Protein AF-A0A0Q5CDQ7-F1 (afdb_monomer_lite)

Secondary structure (DSSP, 8-state):
-HHHHTSHHHHHTT--S----HHHHHHHHHHHHHHHHHHHHHHHTTSS-HHHHHHHHHHHHHHHHHHHHHHHHHHHHHHHHHHHS-S-HHHHHHHS-HHHHHHHHHHHEEEEE----TT--S--GGGEEEEE--

pLDDT: mean 80.39, std 11.72, range [48.38, 96.38]

Sequence (134 aa):
MVARLSQPDARELTQTTNQPDTERLKLEAVGLRERLDILALDFADGTLTSGQLRTATERLRSRLSAIEAELADAGRVDLLGPLVGADDVAASWAALTVPRKRAVIDALAIITLRPVGRGVRNFDPDTVGIDWRS

Structure (mmCIF, N/CA/C/O backbone):
data_AF-A0A0Q5CDQ7-F1
#
_entry.id   AF-A0A0Q5CDQ7-F1
#
loop_
_atom_site.group_PDB
_atom_site.id
_atom_site.type_symbol
_atom_site.label_atom_id
_atom_site.label_alt_id
_atom_site.label_comp_id
_atom_site.label_asym_id
_atom_site.label_entity_id
_atom_site.label_seq_id
_atom_site.pdbx_PDB_ins_code
_atom_site.Cartn_x
_atom_site.Cartn_y
_atom_site.Cartn_z
_atom_site.occupancy
_atom_site.B_iso_or_equiv
_atom_site.auth_seq_id
_atom_site.auth_comp_id
_atom_site.auth_asym_id
_atom_site.auth_atom_id
_atom_site.pdbx_PDB_model_num
ATOM 1 N N . MET A 1 1 ? 15.074 0.740 -20.043 1.00 65.88 1 MET A N 1
ATOM 2 C CA . MET A 1 1 ? 14.173 -0.232 -19.386 1.00 65.88 1 MET A CA 1
ATOM 3 C C . MET A 1 1 ? 14.526 -1.674 -19.726 1.00 65.88 1 MET A C 1
ATOM 5 O O . MET A 1 1 ? 14.847 -2.400 -18.805 1.00 65.88 1 MET A O 1
ATOM 9 N N . VAL A 1 2 ? 14.580 -2.081 -21.004 1.00 71.06 2 VAL A N 1
ATOM 10 C CA . VAL A 1 2 ? 15.014 -3.446 -21.395 1.00 71.06 2 VAL A CA 1
ATOM 11 C C . VAL A 1 2 ? 16.375 -3.814 -20.790 1.00 71.06 2 VAL A C 1
ATOM 13 O O . VAL A 1 2 ? 16.471 -4.803 -20.083 1.00 71.06 2 VAL A O 1
ATOM 16 N N . ALA A 1 3 ? 17.386 -2.948 -20.930 1.00 71.50 3 ALA A N 1
ATOM 17 C CA . ALA A 1 3 ? 18.699 -3.166 -20.313 1.00 71.50 3 ALA A CA 1
ATOM 18 C C . ALA A 1 3 ? 18.667 -3.284 -18.773 1.00 71.50 3 ALA A C 1
ATOM 20 O O . ALA A 1 3 ? 19.546 -3.917 -18.210 1.00 71.50 3 ALA A O 1
ATOM 21 N N . ARG A 1 4 ? 17.667 -2.693 -18.097 1.00 72.00 4 ARG A N 1
ATOM 22 C CA . ARG A 1 4 ? 17.476 -2.780 -16.637 1.00 72.00 4 ARG A CA 1
ATOM 23 C C . ARG A 1 4 ? 16.801 -4.096 -16.245 1.00 72.00 4 ARG A C 1
ATOM 25 O O . ARG A 1 4 ? 17.238 -4.737 -15.308 1.00 72.00 4 ARG A O 1
ATOM 32 N N . LEU A 1 5 ? 15.790 -4.527 -17.001 1.00 66.19 5 LEU A N 1
ATOM 33 C CA . LEU A 1 5 ? 15.138 -5.833 -16.833 1.00 66.19 5 LEU A CA 1
ATOM 34 C C . LEU A 1 5 ? 16.085 -7.016 -17.112 1.00 66.19 5 LEU A C 1
ATOM 36 O O . LEU A 1 5 ? 15.843 -8.116 -16.632 1.00 66.19 5 LEU A O 1
ATOM 40 N N . SER A 1 6 ? 17.159 -6.796 -17.876 1.00 68.50 6 SER A N 1
ATOM 41 C CA . SER A 1 6 ? 18.201 -7.794 -18.148 1.00 68.50 6 SER A CA 1
ATOM 42 C C . SER A 1 6 ? 19.304 -7.865 -17.080 1.00 68.50 6 SER A C 1
ATOM 44 O O . SER A 1 6 ? 20.202 -8.698 -17.210 1.00 68.50 6 SER A O 1
ATOM 46 N N . GLN A 1 7 ? 19.290 -6.998 -16.060 1.00 71.12 7 GLN A N 1
ATOM 47 C CA . GLN A 1 7 ? 20.301 -7.012 -14.999 1.00 71.12 7 GLN A CA 1
ATOM 48 C C . GLN A 1 7 ? 20.004 -8.089 -13.933 1.00 71.12 7 GLN A C 1
ATOM 50 O O . GLN A 1 7 ? 18.855 -8.507 -13.777 1.00 71.12 7 GLN A O 1
ATOM 55 N N . PRO A 1 8 ? 21.030 -8.581 -13.208 1.00 61.03 8 PRO A N 1
ATOM 56 C CA . PRO A 1 8 ? 20.860 -9.633 -12.201 1.00 61.03 8 PRO A CA 1
ATOM 57 C C . PRO A 1 8 ? 19.951 -9.226 -11.034 1.00 61.03 8 PRO A C 1
ATOM 59 O O . PRO A 1 8 ? 19.227 -10.064 -10.511 1.00 61.03 8 PRO A O 1
ATOM 62 N N . ASP A 1 9 ? 19.938 -7.944 -10.672 1.00 62.97 9 ASP A N 1
ATOM 63 C CA . ASP A 1 9 ? 19.085 -7.385 -9.616 1.00 62.97 9 ASP A CA 1
ATOM 64 C C . ASP A 1 9 ? 17.588 -7.485 -9.958 1.00 62.97 9 ASP A C 1
ATOM 66 O O . ASP A 1 9 ? 16.766 -7.797 -9.100 1.00 62.97 9 ASP A O 1
ATOM 70 N N . ALA A 1 10 ? 17.218 -7.357 -11.236 1.00 61.03 10 ALA A N 1
ATOM 71 C CA . ALA A 1 10 ? 15.852 -7.616 -11.691 1.00 61.03 10 ALA A CA 1
ATOM 72 C C . ALA A 1 10 ? 15.426 -9.078 -11.464 1.00 61.03 10 ALA A C 1
ATOM 74 O O . ALA A 1 10 ? 14.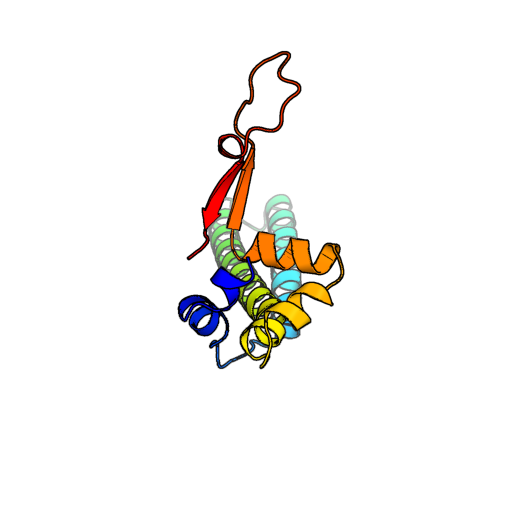244 -9.342 -11.246 1.00 61.03 10 ALA A O 1
ATOM 75 N N . ARG A 1 11 ? 16.376 -10.028 -11.471 1.00 60.75 11 ARG A N 1
ATOM 76 C CA . ARG A 1 11 ? 16.122 -11.436 -11.120 1.00 60.75 11 ARG A CA 1
ATOM 77 C C . ARG A 1 11 ? 15.928 -11.617 -9.624 1.00 60.75 11 ARG A C 1
ATOM 79 O O . ARG A 1 11 ? 15.029 -12.363 -9.247 1.00 60.75 11 ARG A O 1
ATOM 86 N N . GLU A 1 12 ? 16.695 -10.921 -8.792 1.00 62.56 12 GLU A N 1
ATOM 87 C CA . GLU A 1 12 ? 16.529 -10.948 -7.331 1.00 62.56 12 GLU A CA 1
ATOM 88 C C . GLU A 1 12 ? 15.124 -10.482 -6.917 1.00 62.56 12 GLU A C 1
ATOM 90 O O . GLU A 1 12 ? 14.473 -11.147 -6.114 1.00 62.56 12 GLU A O 1
ATOM 95 N N . LEU A 1 13 ? 14.586 -9.448 -7.575 1.00 60.75 13 LEU A N 1
ATOM 96 C CA . LEU A 1 13 ? 13.215 -8.954 -7.364 1.00 60.75 13 LEU A CA 1
ATOM 97 C C . LEU A 1 13 ? 12.104 -9.956 -7.742 1.00 60.75 13 LEU A C 1
ATOM 99 O O . LEU A 1 13 ? 10.949 -9.756 -7.376 1.00 60.75 13 LEU A O 1
ATOM 103 N N . THR A 1 14 ? 12.425 -11.018 -8.488 1.00 56.53 14 THR A N 1
ATOM 104 C CA . THR A 1 14 ? 11.469 -12.069 -8.896 1.00 56.53 14 THR A CA 1
ATOM 105 C C . THR A 1 14 ? 11.638 -13.383 -8.135 1.00 56.53 14 THR A C 1
ATOM 107 O O . THR A 1 14 ? 10.829 -14.292 -8.303 1.00 56.53 14 THR A O 1
ATOM 110 N N . GLN A 1 15 ? 12.666 -13.502 -7.287 1.00 55.34 15 GLN A N 1
ATOM 111 C CA . GLN A 1 15 ? 13.031 -14.750 -6.606 1.00 55.34 15 GLN A CA 1
ATOM 112 C C . GLN A 1 15 ? 12.266 -15.023 -5.301 1.00 55.34 15 GLN A C 1
ATOM 114 O O . GLN A 1 15 ? 12.616 -15.955 -4.568 1.00 55.34 15 GLN A O 1
ATOM 119 N N . THR A 1 16 ? 11.187 -14.292 -5.008 1.00 51.91 16 THR A N 1
ATOM 120 C CA . THR A 1 16 ? 10.320 -14.613 -3.866 1.00 51.91 16 THR A CA 1
ATOM 121 C C . THR A 1 16 ? 9.609 -15.949 -4.124 1.00 51.91 16 THR A C 1
ATOM 123 O O . THR A 1 16 ? 8.564 -16.031 -4.761 1.00 51.91 16 THR A O 1
ATOM 126 N N . THR A 1 17 ? 10.219 -17.024 -3.615 1.00 48.38 17 THR A N 1
ATOM 127 C CA . THR A 1 17 ? 9.845 -18.444 -3.782 1.00 48.38 17 THR A CA 1
ATOM 128 C C . THR A 1 17 ? 8.496 -18.805 -3.136 1.00 48.38 17 THR A C 1
ATOM 130 O O . THR A 1 17 ? 7.961 -19.885 -3.363 1.00 48.38 17 THR A O 1
ATOM 133 N N . ASN A 1 18 ? 7.902 -17.892 -2.370 1.00 51.16 18 ASN A N 1
ATOM 134 C CA . ASN A 1 18 ? 6.567 -18.033 -1.804 1.00 51.16 18 ASN A CA 1
ATOM 135 C C . ASN A 1 18 ? 5.696 -16.913 -2.364 1.00 51.16 18 ASN A C 1
ATOM 137 O O . ASN A 1 18 ? 5.782 -15.793 -1.874 1.00 51.16 18 ASN A O 1
ATOM 141 N N . GLN A 1 19 ? 4.848 -17.193 -3.358 1.00 56.59 19 GLN A N 1
ATOM 142 C CA . GLN A 1 19 ? 3.719 -16.300 -3.615 1.00 56.59 19 GLN A CA 1
ATOM 143 C C . GLN A 1 19 ? 2.815 -16.375 -2.380 1.00 56.59 19 GLN A C 1
ATOM 145 O O . GLN A 1 19 ? 2.235 -17.436 -2.128 1.00 56.59 19 GLN A O 1
ATOM 150 N N . PRO A 1 20 ? 2.721 -15.312 -1.561 1.00 61.31 20 PRO A N 1
ATOM 151 C CA . PRO A 1 20 ? 1.767 -15.318 -0.472 1.00 61.31 20 PRO A CA 1
ATOM 152 C C . PRO A 1 20 ? 0.365 -15.466 -1.067 1.00 61.31 20 PRO A C 1
ATOM 154 O O . PRO A 1 20 ? 0.095 -14.988 -2.169 1.00 61.31 20 PRO A O 1
ATOM 157 N N . ASP A 1 21 ? -0.531 -16.130 -0.339 1.00 77.12 21 ASP A N 1
ATOM 158 C CA . ASP A 1 21 ? -1.943 -16.209 -0.709 1.00 77.12 21 ASP A CA 1
ATOM 159 C C . ASP A 1 21 ? -2.540 -14.790 -0.711 1.00 77.12 21 ASP A C 1
ATOM 161 O O . ASP A 1 21 ? -2.958 -14.257 0.322 1.00 77.12 21 ASP A O 1
ATOM 165 N N . THR A 1 22 ? -2.485 -14.141 -1.877 1.00 80.06 22 THR A N 1
ATOM 166 C CA . THR A 1 22 ? -2.873 -12.737 -2.045 1.00 80.06 22 THR A CA 1
ATOM 167 C C . THR A 1 22 ? -4.359 -12.533 -1.788 1.00 80.06 22 THR A C 1
ATOM 169 O O . THR A 1 22 ? -4.747 -11.475 -1.299 1.00 80.06 22 THR A O 1
ATOM 172 N N . GLU A 1 23 ? -5.192 -13.543 -2.040 1.00 77.44 23 GLU A N 1
ATOM 173 C CA . GLU A 1 23 ? -6.622 -13.493 -1.740 1.00 77.44 23 GLU A CA 1
ATOM 174 C C . GLU A 1 23 ? -6.859 -13.522 -0.231 1.00 77.44 23 GLU A C 1
ATOM 176 O O . GLU A 1 23 ? -7.577 -12.668 0.296 1.00 77.44 23 GLU A O 1
ATOM 181 N N . ARG A 1 24 ? -6.166 -14.405 0.500 1.00 86.75 24 ARG A N 1
ATOM 182 C CA . ARG A 1 24 ? -6.196 -14.401 1.970 1.00 86.75 24 ARG A CA 1
ATOM 183 C C . ARG A 1 24 ? -5.727 -13.063 2.547 1.00 86.75 24 ARG A C 1
ATOM 185 O O . ARG A 1 24 ? -6.355 -12.553 3.473 1.00 86.75 24 ARG A O 1
ATOM 192 N N . LEU A 1 25 ? -4.658 -12.477 2.005 1.00 88.31 25 LEU A N 1
ATOM 193 C CA . LEU A 1 25 ? -4.144 -11.174 2.446 1.00 88.31 25 LEU A CA 1
ATOM 194 C C . LEU A 1 25 ? -5.128 -10.026 2.170 1.00 88.31 25 LEU A C 1
ATOM 196 O O . LEU A 1 25 ? -5.334 -9.176 3.035 1.00 88.31 25 LEU A O 1
ATOM 200 N N . LYS A 1 26 ? -5.784 -10.007 1.002 1.00 86.06 26 LYS A N 1
ATOM 201 C CA . LYS A 1 26 ? -6.833 -9.019 0.691 1.00 86.06 26 LYS A CA 1
ATOM 202 C C . LYS A 1 26 ? -8.014 -9.136 1.652 1.00 86.06 26 LYS A C 1
ATOM 204 O O . LYS A 1 26 ? -8.471 -8.115 2.164 1.00 86.06 26 LYS A O 1
ATOM 209 N N . LEU A 1 27 ? -8.477 -10.358 1.924 1.00 91.75 27 LEU A N 1
ATOM 210 C CA . LEU A 1 27 ? -9.552 -10.615 2.886 1.00 91.75 27 LEU A CA 1
ATOM 211 C C . LEU A 1 27 ? -9.166 -10.157 4.298 1.00 91.75 27 LEU A C 1
ATOM 213 O O . LEU A 1 27 ? -9.957 -9.499 4.972 1.00 91.75 27 LEU A O 1
ATOM 217 N N . GLU A 1 28 ? -7.934 -10.438 4.728 1.00 92.62 28 GLU A N 1
ATOM 218 C CA . GLU A 1 28 ? -7.416 -9.968 6.016 1.00 92.62 28 GLU A CA 1
ATOM 219 C C . GLU A 1 28 ? -7.386 -8.430 6.079 1.00 92.62 28 GLU A C 1
ATOM 221 O O . GLU A 1 28 ? -7.842 -7.848 7.063 1.00 92.62 28 GLU A O 1
ATOM 226 N N . ALA A 1 29 ? -6.935 -7.754 5.016 1.00 91.94 29 ALA A N 1
ATOM 227 C CA . ALA A 1 29 ? -6.919 -6.293 4.943 1.00 91.94 29 ALA A CA 1
ATOM 228 C C . ALA A 1 29 ? -8.325 -5.672 5.019 1.00 91.94 29 ALA A C 1
ATOM 230 O O . ALA A 1 29 ? -8.501 -4.645 5.677 1.00 91.94 29 ALA A O 1
ATOM 231 N N . VAL A 1 30 ? -9.327 -6.278 4.372 1.00 94.31 30 VAL A N 1
ATOM 232 C CA . VAL A 1 30 ? -10.733 -5.850 4.488 1.00 94.31 30 VAL A CA 1
ATOM 233 C C . VAL A 1 30 ? -11.205 -5.980 5.935 1.00 94.31 30 VAL A C 1
ATOM 235 O O . VAL A 1 30 ? -11.636 -4.987 6.519 1.00 94.31 30 VAL A O 1
ATOM 238 N N . GLY A 1 31 ? -11.008 -7.145 6.559 1.00 96.06 31 GLY A N 1
ATOM 239 C CA . GLY A 1 31 ? -11.419 -7.366 7.947 1.00 96.06 31 GLY A CA 1
ATOM 240 C C . GLY A 1 31 ? -10.716 -6.447 8.957 1.00 96.06 31 GLY A C 1
ATOM 241 O O . GLY A 1 31 ? -11.302 -6.066 9.968 1.00 96.06 31 GLY A O 1
ATOM 242 N N . LEU A 1 32 ? -9.465 -6.045 8.705 1.00 94.50 32 LEU A N 1
ATOM 243 C CA . LEU A 1 32 ? -8.764 -5.070 9.551 1.00 94.50 32 LEU A CA 1
ATOM 244 C C . LEU A 1 32 ? -9.344 -3.656 9.432 1.00 94.50 32 LEU A C 1
ATOM 246 O O . LEU A 1 32 ? -9.415 -2.956 10.443 1.00 94.50 32 LEU A O 1
ATOM 250 N N . ARG A 1 33 ? -9.757 -3.237 8.229 1.00 93.75 33 ARG A N 1
ATOM 251 C CA . ARG A 1 33 ? -10.416 -1.938 8.014 1.00 93.75 33 ARG A CA 1
ATOM 252 C C . ARG A 1 33 ? -11.786 -1.905 8.689 1.00 93.75 33 ARG A C 1
ATOM 254 O O . ARG A 1 33 ? -12.051 -0.976 9.439 1.00 93.75 33 ARG A O 1
ATOM 261 N N . GLU A 1 34 ? -12.569 -2.972 8.558 1.00 96.38 34 GLU A N 1
ATOM 262 C CA . GLU A 1 34 ? -13.852 -3.106 9.263 1.00 96.38 34 GLU A CA 1
ATOM 263 C C . GLU A 1 34 ? -13.683 -3.026 10.788 1.00 96.38 34 GLU A C 1
ATOM 265 O O . GLU A 1 34 ? -14.444 -2.347 11.473 1.00 96.38 34 GLU A O 1
ATOM 270 N N . ARG A 1 35 ? -12.644 -3.661 11.350 1.00 94.62 35 ARG A N 1
ATOM 271 C CA . ARG A 1 35 ? -12.342 -3.554 12.789 1.00 94.62 35 ARG A CA 1
ATOM 272 C C . ARG A 1 35 ? -11.967 -2.137 13.215 1.00 94.62 35 ARG A C 1
ATOM 274 O O . ARG A 1 35 ? -12.318 -1.741 14.321 1.00 94.62 35 ARG A O 1
ATOM 281 N N . LEU A 1 36 ? -11.246 -1.387 12.380 1.00 93.69 36 LEU A N 1
ATOM 282 C CA . LEU A 1 36 ? -10.943 0.022 12.656 1.00 93.69 36 LEU A CA 1
ATOM 283 C C . LEU A 1 36 ? -12.222 0.867 12.712 1.00 93.69 36 LEU A C 1
ATOM 285 O O . LEU A 1 36 ? -12.330 1.722 13.590 1.00 93.69 36 LEU A O 1
ATOM 289 N N . ASP A 1 37 ? -13.187 0.590 11.835 1.00 93.94 37 ASP A N 1
ATOM 290 C CA . ASP A 1 37 ? -14.483 1.272 11.833 1.00 93.94 37 ASP A CA 1
ATOM 291 C C . ASP A 1 37 ? -15.308 0.914 13.080 1.00 93.94 37 ASP A C 1
ATOM 293 O O . ASP A 1 37 ? -15.864 1.800 13.730 1.00 93.94 37 ASP A O 1
ATOM 297 N N . ILE A 1 38 ? -15.313 -0.361 13.488 1.00 94.50 38 ILE A N 1
ATOM 298 C CA . ILE A 1 38 ? -15.972 -0.812 14.727 1.00 94.50 38 ILE A CA 1
ATOM 299 C C . ILE A 1 38 ? -15.370 -0.123 15.959 1.00 94.50 38 ILE A C 1
ATOM 301 O O . ILE A 1 38 ? -16.111 0.377 16.798 1.00 94.50 38 ILE A O 1
ATOM 305 N N . LEU A 1 39 ? -14.039 -0.013 16.052 1.00 93.50 39 LEU A N 1
ATOM 306 C CA . LEU A 1 39 ? -13.392 0.684 17.172 1.00 93.50 39 LEU A CA 1
ATOM 307 C C . LEU A 1 39 ? -13.819 2.154 17.283 1.00 93.50 39 LEU A C 1
ATOM 309 O O . LEU A 1 39 ? -13.872 2.695 18.389 1.00 93.50 39 LEU A O 1
ATOM 313 N N . ALA A 1 40 ? -14.096 2.812 16.153 1.00 89.94 40 ALA A N 1
ATOM 314 C CA . ALA A 1 40 ? -14.586 4.185 16.153 1.00 89.94 40 ALA A CA 1
ATOM 315 C C . ALA A 1 40 ? -16.007 4.277 16.734 1.00 89.94 40 ALA A C 1
ATOM 317 O O . ALA A 1 40 ? -16.284 5.205 17.496 1.00 89.94 40 ALA A O 1
ATOM 318 N N . LEU A 1 41 ? -16.871 3.303 16.424 1.00 93.81 41 LEU A N 1
ATOM 319 C CA . LEU A 1 41 ? -18.215 3.192 16.999 1.00 93.81 41 LEU A CA 1
ATOM 320 C C . LEU A 1 41 ? -18.154 2.896 18.504 1.00 93.81 41 LEU A C 1
ATOM 322 O O . LEU A 1 41 ? -18.724 3.644 19.290 1.00 93.81 41 LEU A O 1
ATOM 326 N N . ASP A 1 42 ? -17.365 1.903 18.922 1.00 91.38 42 ASP A N 1
ATOM 327 C CA . ASP A 1 42 ? -17.219 1.527 20.336 1.00 91.38 42 ASP A CA 1
ATOM 328 C C . ASP A 1 42 ? -16.686 2.683 21.203 1.00 91.38 42 ASP A C 1
ATOM 330 O O . ASP A 1 42 ? -17.028 2.811 22.383 1.00 91.38 42 ASP A O 1
ATOM 334 N N . PHE A 1 43 ? -15.829 3.537 20.634 1.00 92.00 43 PHE A N 1
ATOM 335 C CA . PHE A 1 43 ? -15.366 4.755 21.296 1.00 92.00 43 PHE A CA 1
ATOM 336 C C . PHE A 1 43 ? -16.464 5.821 21.386 1.00 92.00 43 PHE A C 1
ATOM 338 O O . PHE A 1 43 ? -16.596 6.464 22.427 1.00 92.00 43 PHE A O 1
ATOM 345 N N . ALA A 1 44 ? -17.258 6.003 20.326 1.00 92.25 44 ALA A N 1
ATOM 346 C CA . ALA A 1 44 ? -18.388 6.932 20.328 1.00 92.25 44 ALA A CA 1
ATOM 347 C C . ALA A 1 44 ? -19.465 6.527 21.349 1.00 92.25 44 ALA A C 1
ATOM 349 O O . ALA A 1 44 ? -20.010 7.390 22.035 1.00 92.25 44 ALA A O 1
ATOM 350 N N . ASP A 1 45 ? -19.689 5.222 21.514 1.00 93.94 45 ASP A N 1
ATOM 351 C CA . ASP A 1 45 ? -20.616 4.652 22.496 1.00 93.94 45 ASP A CA 1
ATOM 352 C C . ASP A 1 45 ? -20.060 4.672 23.935 1.00 93.94 45 ASP A C 1
ATOM 354 O O . ASP A 1 45 ? -20.745 4.293 24.885 1.00 93.94 45 ASP A O 1
ATOM 358 N N . GLY A 1 46 ? -18.812 5.121 24.124 1.00 92.44 46 GLY A N 1
ATOM 359 C CA . GLY A 1 46 ? -18.158 5.204 25.432 1.00 92.44 46 GLY A CA 1
ATOM 360 C C . GLY A 1 46 ? -17.707 3.855 26.002 1.00 92.44 46 GLY A C 1
ATOM 361 O O . GLY A 1 46 ? -17.272 3.793 27.152 1.00 92.44 46 GLY A O 1
ATOM 362 N N . THR A 1 47 ? -17.770 2.784 25.208 1.00 93.88 47 THR A N 1
ATOM 363 C CA . THR A 1 47 ? -17.319 1.436 25.591 1.00 93.88 47 THR A CA 1
ATOM 364 C C . THR A 1 47 ? -15.793 1.368 25.693 1.00 93.88 47 THR A C 1
ATOM 366 O O . THR A 1 47 ? -15.248 0.632 26.518 1.00 93.88 47 THR A O 1
ATOM 369 N N . LEU A 1 48 ? -15.088 2.160 24.878 1.00 92.19 48 LEU A N 1
ATOM 370 C CA . LEU A 1 48 ? -13.630 2.268 24.887 1.00 92.19 48 LEU A CA 1
ATOM 371 C C . LEU A 1 48 ? -13.155 3.621 25.412 1.00 92.19 48 LEU A C 1
ATOM 373 O O . LEU A 1 48 ? -13.689 4.678 25.089 1.00 92.19 48 LEU A O 1
ATOM 377 N N . THR A 1 49 ? -12.050 3.595 26.152 1.00 93.06 49 THR A N 1
ATOM 378 C CA . THR A 1 49 ? -11.293 4.805 26.488 1.00 93.06 49 THR A CA 1
ATOM 379 C C . THR A 1 49 ? -10.403 5.239 25.321 1.00 93.06 49 THR A C 1
ATOM 381 O O . THR A 1 49 ? -10.003 4.437 24.473 1.00 93.06 49 THR A O 1
ATOM 384 N N . SER A 1 50 ? -9.999 6.511 25.308 1.00 90.75 50 SER A N 1
ATOM 385 C CA . SER A 1 50 ? -9.107 7.059 24.274 1.00 90.75 50 SER A CA 1
ATOM 386 C C . SER A 1 50 ? -7.745 6.351 24.212 1.00 90.75 50 SER A C 1
ATOM 388 O O . SER A 1 50 ? -7.179 6.188 23.129 1.00 90.75 50 SER A O 1
ATOM 390 N N . GLY A 1 51 ? -7.228 5.893 25.358 1.00 93.81 51 GLY A N 1
ATOM 391 C CA . GLY A 1 51 ? -6.001 5.099 25.435 1.00 93.81 51 GLY A CA 1
ATOM 392 C C . GLY A 1 51 ? -6.154 3.731 24.770 1.00 93.81 51 GLY A C 1
ATOM 393 O O . GLY A 1 51 ? -5.316 3.348 23.956 1.00 93.81 51 GLY A O 1
ATOM 394 N N . GLN A 1 52 ? -7.258 3.030 25.050 1.00 92.06 52 GLN A N 1
ATOM 395 C CA . GLN A 1 52 ? -7.559 1.739 24.425 1.00 92.06 52 GLN A CA 1
ATOM 396 C C . GLN A 1 52 ? -7.755 1.876 22.912 1.00 92.06 52 GLN A C 1
ATOM 398 O O . GLN A 1 52 ? -7.169 1.096 22.158 1.00 92.06 52 GLN A O 1
ATOM 403 N N . LEU A 1 53 ? -8.496 2.899 22.464 1.00 93.88 53 LEU A N 1
ATOM 404 C CA . LEU A 1 53 ? -8.681 3.192 21.042 1.00 93.88 53 LEU A CA 1
ATOM 405 C C . LEU A 1 53 ? -7.337 3.408 20.341 1.00 93.88 53 LEU A C 1
ATOM 407 O O . LEU A 1 53 ? -7.092 2.812 19.292 1.00 93.88 53 LEU A O 1
ATOM 411 N N . ARG A 1 54 ? -6.452 4.232 20.917 1.00 93.38 54 ARG A N 1
ATOM 412 C CA . ARG A 1 54 ? -5.132 4.510 20.337 1.00 93.38 54 ARG A CA 1
ATOM 413 C C . ARG A 1 54 ? -4.308 3.235 20.186 1.00 93.38 54 ARG A C 1
ATOM 415 O O . ARG A 1 54 ? -3.855 2.939 19.084 1.00 93.38 54 ARG A O 1
ATOM 422 N N . THR A 1 55 ? -4.167 2.455 21.258 1.00 95.31 55 THR A N 1
ATOM 423 C CA . THR A 1 55 ? -3.380 1.214 21.238 1.00 95.31 55 THR A CA 1
ATOM 424 C C . THR A 1 55 ? -3.940 0.190 20.250 1.00 95.31 55 THR A C 1
ATOM 426 O O . THR A 1 55 ? -3.176 -0.447 19.524 1.00 95.31 55 THR A O 1
ATOM 429 N N . ALA A 1 56 ? -5.264 0.026 20.190 1.00 93.31 56 ALA A N 1
ATOM 430 C CA . ALA A 1 56 ? -5.894 -0.894 19.249 1.00 93.31 56 ALA A CA 1
ATOM 431 C C . ALA A 1 56 ? -5.723 -0.420 17.793 1.00 93.31 56 ALA A C 1
ATOM 433 O O . ALA A 1 56 ? -5.332 -1.207 16.929 1.00 93.31 56 ALA A O 1
ATOM 434 N N . THR A 1 57 ? -5.912 0.877 17.541 1.00 93.69 57 THR A N 1
ATOM 435 C CA . THR A 1 57 ? -5.746 1.496 16.217 1.00 93.69 57 THR A CA 1
ATOM 436 C C . THR A 1 57 ? -4.317 1.354 15.699 1.00 93.69 57 THR A C 1
ATOM 438 O O . THR A 1 57 ? -4.119 0.976 14.547 1.00 93.69 57 THR A O 1
ATOM 441 N N . GLU A 1 58 ? -3.309 1.624 16.533 1.00 96.06 58 GLU A N 1
ATOM 442 C CA . GLU A 1 58 ? -1.895 1.484 16.158 1.00 96.06 58 GLU A CA 1
ATOM 443 C C . GLU A 1 58 ? -1.554 0.046 15.755 1.00 96.06 58 GLU A C 1
ATOM 445 O O . GLU A 1 58 ? -0.924 -0.174 14.720 1.00 96.06 58 GLU A O 1
ATOM 450 N N . ARG A 1 59 ? -2.027 -0.946 16.520 1.00 95.62 59 ARG A N 1
ATOM 451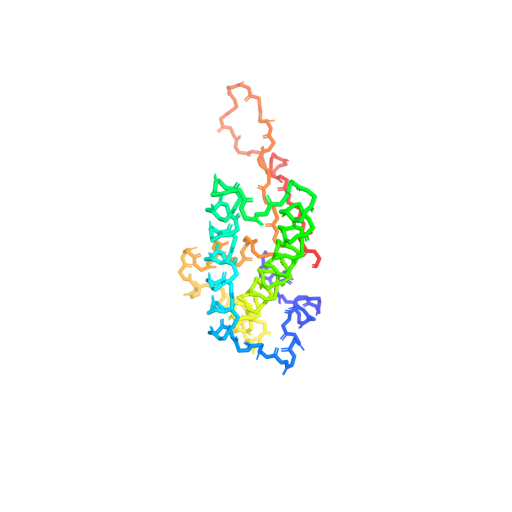 C CA . ARG A 1 59 ? -1.810 -2.367 16.207 1.00 95.62 59 ARG A CA 1
ATOM 452 C C . ARG A 1 59 ? -2.457 -2.770 14.885 1.00 95.62 59 ARG A C 1
ATOM 454 O O . ARG A 1 59 ? -1.801 -3.406 14.061 1.00 95.62 59 ARG A O 1
ATOM 461 N N . LEU A 1 60 ? -3.716 -2.387 14.665 1.00 94.19 60 LEU A N 1
ATOM 462 C CA . LEU A 1 60 ? -4.434 -2.717 13.431 1.00 94.19 60 LEU A CA 1
ATOM 463 C C . LEU A 1 60 ? -3.813 -2.028 12.211 1.00 94.19 60 LEU A C 1
ATOM 465 O O . LEU A 1 60 ? -3.620 -2.678 11.187 1.00 94.19 60 LEU A O 1
ATOM 469 N N . ARG A 1 61 ? -3.427 -0.750 12.324 1.00 93.50 61 ARG A N 1
ATOM 470 C CA . ARG A 1 61 ? -2.742 -0.019 11.243 1.00 93.50 61 ARG A CA 1
ATOM 471 C C . ARG A 1 61 ? -1.369 -0.596 10.925 1.00 93.50 61 ARG A C 1
ATOM 473 O O . ARG A 1 61 ? -1.020 -0.695 9.755 1.00 93.50 61 ARG A O 1
ATOM 480 N N . SER A 1 62 ? -0.610 -1.002 11.942 1.00 96.06 62 SER A N 1
ATOM 481 C CA . SER A 1 62 ? 0.682 -1.663 11.745 1.00 96.06 62 SER A CA 1
ATOM 482 C C . SER A 1 62 ? 0.522 -2.972 10.967 1.00 96.06 62 SER A C 1
ATOM 484 O O . SER A 1 62 ? 1.209 -3.188 9.968 1.00 96.06 62 SER A O 1
ATOM 486 N N . ARG A 1 63 ? -0.458 -3.809 11.343 1.00 95.00 63 ARG A N 1
ATOM 487 C CA . ARG A 1 63 ? -0.756 -5.045 10.605 1.00 95.00 63 ARG A CA 1
ATOM 488 C C . ARG A 1 63 ? -1.242 -4.767 9.182 1.00 95.00 63 ARG A C 1
ATOM 490 O O . ARG A 1 63 ? -0.813 -5.460 8.265 1.00 95.00 63 ARG A O 1
ATOM 497 N N . LEU A 1 64 ? -2.095 -3.758 8.995 1.00 92.88 64 LEU A N 1
ATOM 498 C CA . LEU A 1 64 ? -2.585 -3.364 7.675 1.00 92.88 64 LEU A CA 1
ATOM 499 C C . LEU A 1 64 ? -1.432 -2.924 6.761 1.00 92.88 64 LEU A C 1
ATOM 501 O O . LEU A 1 64 ? -1.343 -3.406 5.640 1.00 92.88 64 LEU A O 1
ATOM 505 N N . SER A 1 65 ? -0.516 -2.096 7.270 1.00 91.50 65 SER A N 1
ATOM 506 C CA . SER A 1 65 ? 0.683 -1.657 6.544 1.00 91.50 65 SER A CA 1
ATOM 507 C C . SER A 1 65 ? 1.573 -2.835 6.126 1.00 91.50 65 SER A C 1
ATOM 509 O O . SER A 1 65 ? 2.024 -2.901 4.985 1.00 91.50 65 SER A O 1
ATOM 511 N N . ALA A 1 66 ? 1.774 -3.815 7.016 1.00 91.75 66 ALA A N 1
ATOM 512 C CA . ALA A 1 66 ? 2.534 -5.023 6.691 1.00 91.75 66 ALA A CA 1
ATOM 513 C C . ALA A 1 66 ? 1.875 -5.839 5.563 1.00 91.75 66 ALA A C 1
ATOM 515 O O . ALA A 1 66 ? 2.548 -6.233 4.618 1.00 91.75 66 ALA A O 1
ATOM 516 N N . ILE A 1 67 ? 0.553 -6.034 5.619 1.00 90.88 67 ILE A N 1
ATOM 517 C CA . ILE A 1 67 ? -0.194 -6.753 4.574 1.00 90.88 67 ILE A CA 1
ATOM 518 C C . ILE A 1 67 ? -0.164 -5.996 3.244 1.00 90.88 67 ILE A C 1
ATOM 520 O O . ILE A 1 67 ? -0.027 -6.608 2.189 1.00 90.88 67 ILE A O 1
ATOM 524 N N . GLU A 1 68 ? -0.289 -4.670 3.273 1.00 86.88 68 GLU A N 1
ATOM 525 C CA . GLU A 1 68 ? -0.196 -3.839 2.070 1.00 86.88 68 GLU A CA 1
ATOM 526 C C . GLU A 1 68 ? 1.196 -3.936 1.429 1.00 86.88 68 GLU A C 1
ATOM 528 O O . GLU A 1 68 ? 1.291 -4.018 0.204 1.00 86.88 68 GLU A O 1
ATOM 533 N N . ALA A 1 69 ? 2.260 -4.013 2.235 1.00 85.44 69 ALA A N 1
ATOM 534 C CA . ALA A 1 69 ? 3.612 -4.263 1.746 1.00 85.44 69 ALA A CA 1
ATOM 535 C C . ALA A 1 69 ? 3.758 -5.668 1.129 1.00 85.44 69 ALA A C 1
ATOM 537 O O . ALA A 1 69 ? 4.298 -5.788 0.031 1.00 85.44 69 ALA A O 1
ATOM 538 N N . GLU A 1 70 ? 3.226 -6.711 1.777 1.00 85.06 70 GLU A N 1
ATOM 539 C CA . GLU A 1 70 ? 3.224 -8.086 1.247 1.00 85.06 70 GLU A CA 1
ATOM 540 C C . GLU A 1 70 ? 2.452 -8.188 -0.085 1.00 85.06 70 GLU A C 1
ATOM 542 O O . GLU A 1 70 ? 2.912 -8.824 -1.033 1.00 85.06 70 GLU A O 1
ATOM 547 N N . LEU A 1 71 ? 1.294 -7.525 -0.195 1.00 81.69 71 LEU A N 1
ATOM 548 C CA . LEU A 1 71 ? 0.501 -7.475 -1.428 1.00 81.69 71 LEU A CA 1
ATOM 549 C C . LEU A 1 71 ? 1.210 -6.707 -2.548 1.00 81.69 71 LEU A C 1
ATOM 551 O O . LEU A 1 71 ? 1.138 -7.113 -3.710 1.00 81.69 71 LEU A O 1
ATOM 555 N N . ALA A 1 72 ? 1.881 -5.603 -2.217 1.00 78.56 72 ALA A N 1
ATOM 556 C CA . ALA A 1 72 ? 2.653 -4.827 -3.182 1.00 78.56 72 ALA A CA 1
ATOM 557 C C . ALA A 1 72 ? 3.854 -5.621 -3.717 1.00 78.56 72 ALA A C 1
ATOM 559 O O . ALA A 1 72 ? 4.131 -5.567 -4.917 1.00 78.56 72 ALA A O 1
ATOM 560 N N . ASP A 1 73 ? 4.532 -6.377 -2.851 1.00 76.06 73 ASP A N 1
ATOM 561 C CA . ASP A 1 73 ? 5.633 -7.258 -3.242 1.00 76.06 73 ASP A CA 1
ATOM 562 C C . ASP A 1 73 ? 5.142 -8.400 -4.143 1.00 76.06 73 ASP A C 1
ATOM 564 O O . ASP A 1 73 ? 5.642 -8.584 -5.253 1.00 76.06 73 ASP A O 1
ATOM 568 N N . ALA A 1 74 ? 4.062 -9.082 -3.748 1.00 74.81 74 ALA A N 1
ATOM 569 C CA . ALA A 1 74 ? 3.457 -10.140 -4.557 1.00 74.81 74 ALA A CA 1
ATOM 570 C C . ALA A 1 74 ? 3.014 -9.641 -5.945 1.00 74.81 74 ALA A C 1
ATOM 572 O O . ALA A 1 74 ? 3.253 -10.303 -6.956 1.00 74.81 74 ALA A O 1
ATOM 573 N N . GLY A 1 75 ? 2.417 -8.445 -6.015 1.00 71.94 75 GLY A N 1
ATOM 574 C CA . GLY A 1 75 ? 2.040 -7.814 -7.281 1.00 71.94 75 GLY A CA 1
ATOM 575 C C . GLY A 1 75 ? 3.242 -7.440 -8.154 1.00 71.94 75 GLY A C 1
ATOM 576 O O . GLY A 1 75 ? 3.164 -7.533 -9.378 1.00 71.94 75 GLY A O 1
ATOM 577 N N . ARG A 1 76 ? 4.373 -7.052 -7.550 1.00 69.00 76 ARG A N 1
ATOM 578 C CA . ARG A 1 76 ? 5.627 -6.784 -8.269 1.00 69.00 76 ARG A CA 1
ATOM 579 C C . ARG A 1 76 ? 6.195 -8.064 -8.884 1.00 69.00 76 ARG A C 1
ATOM 581 O O . ARG A 1 76 ? 6.589 -8.036 -10.050 1.00 69.00 76 ARG A O 1
ATOM 588 N N . VAL A 1 77 ? 6.192 -9.170 -8.141 1.00 67.19 77 VAL A N 1
ATOM 589 C CA . VAL A 1 77 ? 6.658 -10.481 -8.623 1.00 67.19 77 VAL A CA 1
ATOM 590 C C . VAL A 1 77 ? 5.804 -10.976 -9.793 1.00 67.19 77 VAL A C 1
ATOM 592 O O . VAL A 1 77 ? 6.362 -11.368 -10.815 1.00 67.19 77 VAL A O 1
ATOM 595 N N . ASP A 1 78 ? 4.472 -10.898 -9.698 1.00 68.44 78 ASP A N 1
ATOM 596 C CA . ASP A 1 78 ? 3.561 -11.307 -10.784 1.00 68.44 78 ASP A CA 1
ATOM 597 C C . ASP A 1 78 ? 3.757 -10.466 -12.061 1.00 68.44 78 ASP A C 1
ATOM 599 O O . ASP A 1 78 ? 3.737 -10.969 -13.185 1.00 68.44 78 ASP A O 1
ATOM 603 N N . LEU A 1 79 ? 4.026 -9.169 -11.896 1.00 69.56 79 LEU A N 1
ATOM 604 C CA . LEU A 1 79 ? 4.235 -8.249 -13.009 1.00 69.56 79 LEU A CA 1
ATOM 605 C C . LEU A 1 79 ? 5.602 -8.426 -13.697 1.00 69.56 79 LEU A C 1
ATOM 607 O O . LEU A 1 79 ? 5.693 -8.315 -14.923 1.00 69.56 79 LEU A O 1
ATOM 611 N N . LEU A 1 80 ? 6.670 -8.647 -12.923 1.00 68.69 80 LEU A N 1
ATOM 612 C CA . LEU A 1 80 ? 8.048 -8.727 -13.424 1.00 68.69 80 LEU A CA 1
ATOM 613 C C . LEU A 1 80 ? 8.464 -10.151 -13.814 1.00 68.69 80 LEU A C 1
ATOM 615 O O . LEU A 1 80 ? 9.261 -10.310 -14.739 1.00 68.69 80 LEU A O 1
ATOM 619 N N . GLY A 1 81 ? 7.909 -11.179 -13.168 1.00 67.44 81 GLY A N 1
ATOM 620 C CA . GLY A 1 81 ? 8.251 -12.589 -13.386 1.00 67.44 81 GLY A CA 1
ATOM 621 C C . GLY A 1 81 ? 8.225 -13.019 -14.859 1.00 67.44 81 GLY A C 1
ATOM 622 O O . GLY A 1 81 ? 9.236 -13.529 -15.349 1.00 67.44 81 GLY A O 1
ATOM 623 N N . PRO A 1 82 ? 7.145 -12.743 -15.619 1.00 67.81 82 PRO A N 1
ATOM 624 C CA . PRO A 1 82 ? 7.066 -13.092 -17.040 1.00 67.81 82 PRO A CA 1
ATOM 625 C C . PRO A 1 82 ? 8.094 -12.378 -17.930 1.00 67.81 82 PRO A C 1
ATOM 627 O O . PRO A 1 82 ? 8.408 -12.869 -19.008 1.00 67.81 82 PRO A O 1
ATOM 630 N N . LEU A 1 83 ? 8.601 -11.211 -17.517 1.00 69.31 83 LEU A N 1
ATOM 631 C CA . LEU A 1 83 ? 9.572 -10.429 -18.293 1.00 69.31 83 LEU A CA 1
ATOM 632 C C . LEU A 1 83 ? 11.009 -10.841 -17.998 1.00 69.31 83 LEU A C 1
ATOM 634 O O . LEU A 1 83 ? 11.844 -10.828 -18.894 1.00 69.31 83 LEU A O 1
ATOM 638 N N . VAL A 1 84 ? 11.288 -11.182 -16.744 1.00 69.19 84 VAL A N 1
ATOM 639 C CA . VAL A 1 84 ? 12.624 -11.537 -16.261 1.00 69.19 84 VAL A CA 1
ATOM 640 C C . VAL A 1 84 ? 12.967 -13.000 -16.570 1.00 69.19 84 VAL A C 1
ATOM 642 O O . VAL A 1 84 ? 14.137 -13.323 -16.780 1.00 69.19 84 VAL A O 1
ATOM 645 N N . GLY A 1 85 ? 11.955 -13.872 -16.644 1.00 65.44 85 GLY A N 1
ATOM 646 C CA . GLY A 1 85 ? 12.091 -15.272 -17.058 1.00 65.44 85 GLY A CA 1
ATOM 647 C C . GLY A 1 85 ? 12.025 -15.511 -18.572 1.00 65.44 85 GLY A C 1
ATOM 648 O O . GLY A 1 85 ? 12.143 -16.655 -18.998 1.00 65.44 85 GLY A O 1
ATOM 649 N N . ALA A 1 86 ? 11.816 -14.470 -19.384 1.00 72.69 86 ALA A N 1
ATOM 650 C CA . ALA A 1 86 ? 11.741 -14.603 -20.835 1.00 72.69 86 ALA A CA 1
ATOM 651 C C . ALA A 1 86 ? 13.131 -14.749 -21.475 1.00 72.69 86 ALA A C 1
ATOM 653 O O . ALA A 1 86 ? 14.055 -14.007 -21.137 1.00 72.69 86 ALA A O 1
ATOM 654 N N . ASP A 1 87 ? 13.245 -15.636 -22.469 1.00 66.75 87 ASP A N 1
ATOM 655 C CA . ASP A 1 87 ? 14.466 -15.802 -23.275 1.00 66.75 87 ASP A CA 1
ATOM 656 C C . ASP A 1 87 ? 14.833 -14.517 -24.042 1.00 66.75 87 ASP A C 1
ATOM 658 O O . ASP A 1 87 ? 16.009 -14.194 -24.206 1.00 66.75 87 ASP A O 1
ATOM 662 N N . ASP A 1 88 ? 13.819 -13.750 -24.467 1.00 77.00 88 ASP A N 1
ATOM 663 C CA . ASP A 1 88 ? 13.966 -12.429 -25.084 1.00 77.00 88 ASP A CA 1
ATOM 664 C C . ASP A 1 88 ? 13.121 -11.377 -24.342 1.00 77.00 88 ASP A C 1
ATOM 666 O O . ASP A 1 88 ? 11.911 -11.204 -24.552 1.00 77.00 88 ASP A O 1
ATOM 670 N N . VAL A 1 89 ? 13.797 -10.636 -23.463 1.00 76.38 89 VAL A N 1
ATOM 671 C CA . VAL A 1 89 ? 13.224 -9.532 -22.681 1.00 76.38 89 VAL A CA 1
ATOM 672 C C . VAL A 1 89 ? 12.768 -8.377 -23.583 1.00 76.38 89 VAL A C 1
ATOM 674 O O . VAL A 1 89 ? 11.779 -7.711 -23.274 1.00 76.38 89 VAL A O 1
ATOM 677 N N . ALA A 1 90 ? 13.451 -8.121 -24.706 1.00 76.62 90 ALA A N 1
ATOM 678 C CA . ALA A 1 90 ? 13.111 -7.028 -25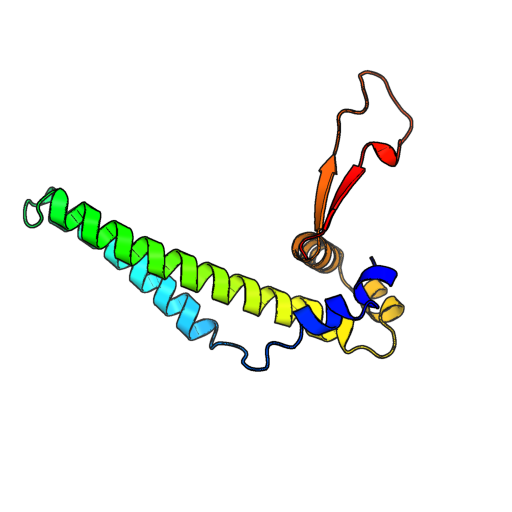.616 1.00 76.62 90 ALA A CA 1
ATOM 679 C C . ALA A 1 90 ? 11.807 -7.316 -26.369 1.00 76.62 90 ALA A C 1
ATOM 681 O O . ALA A 1 90 ? 10.931 -6.447 -26.431 1.00 76.62 90 ALA A O 1
ATOM 682 N N . ALA A 1 91 ? 11.650 -8.539 -26.881 1.00 76.69 91 ALA A N 1
ATOM 683 C CA . ALA A 1 91 ? 10.418 -8.982 -27.528 1.00 76.69 91 ALA A CA 1
ATOM 684 C C . ALA A 1 91 ? 9.238 -8.998 -26.542 1.00 76.69 91 ALA A C 1
ATOM 686 O O . ALA A 1 91 ? 8.164 -8.468 -26.843 1.00 76.69 91 ALA A O 1
ATOM 687 N N . SER A 1 92 ? 9.461 -9.516 -25.331 1.00 79.06 92 SER A N 1
ATOM 688 C CA . SER A 1 92 ? 8.441 -9.566 -24.276 1.00 79.06 92 SER A CA 1
ATOM 689 C C . SER A 1 92 ? 8.007 -8.167 -23.840 1.00 79.06 92 SER A C 1
ATOM 691 O O . SER A 1 92 ? 6.814 -7.884 -23.739 1.00 79.06 92 SER A O 1
ATOM 693 N N . TRP A 1 93 ? 8.963 -7.245 -23.675 1.00 79.88 93 TRP A N 1
ATOM 694 C CA . TRP A 1 93 ? 8.681 -5.836 -23.414 1.00 79.88 93 TRP A CA 1
ATOM 695 C C . TRP A 1 93 ? 7.886 -5.194 -24.552 1.00 79.88 93 TRP A C 1
ATOM 697 O O . TRP A 1 93 ? 6.912 -4.487 -24.296 1.00 79.88 93 TRP A O 1
ATOM 707 N N . ALA A 1 94 ? 8.270 -5.426 -25.810 1.00 82.75 94 ALA A N 1
ATOM 708 C CA . ALA A 1 94 ? 7.590 -4.849 -26.966 1.00 82.75 94 ALA A CA 1
ATOM 709 C C . ALA A 1 94 ? 6.114 -5.271 -27.030 1.00 82.75 94 ALA A C 1
ATOM 711 O O . ALA A 1 94 ? 5.259 -4.406 -27.248 1.00 82.75 94 ALA A O 1
ATOM 712 N N . ALA A 1 95 ? 5.827 -6.544 -26.739 1.00 83.19 95 ALA A N 1
ATOM 713 C CA . ALA A 1 95 ? 4.488 -7.133 -26.738 1.00 83.19 95 ALA A CA 1
ATOM 714 C C . ALA A 1 95 ? 3.563 -6.617 -25.618 1.00 83.19 95 ALA A C 1
ATOM 716 O O . ALA A 1 95 ? 2.341 -6.761 -25.707 1.00 83.19 95 ALA A O 1
ATOM 717 N N . LEU A 1 96 ? 4.098 -5.982 -24.567 1.00 82.38 96 LEU A N 1
ATOM 718 C CA . LEU A 1 96 ? 3.266 -5.425 -23.502 1.00 82.38 96 LEU A CA 1
ATOM 719 C C . LEU A 1 96 ? 2.411 -4.248 -23.988 1.00 82.38 96 LEU A C 1
ATOM 721 O O . LEU A 1 96 ? 2.879 -3.303 -24.634 1.00 82.38 96 LEU A O 1
ATOM 725 N N . THR A 1 97 ? 1.157 -4.247 -23.541 1.00 84.31 97 THR A N 1
ATOM 726 C CA . THR A 1 97 ? 0.271 -3.078 -23.620 1.00 84.31 97 THR A CA 1
ATOM 727 C C . THR A 1 97 ? 0.855 -1.884 -22.851 1.00 84.31 97 THR A C 1
ATOM 729 O O . THR A 1 97 ? 1.574 -2.062 -21.864 1.00 84.31 97 THR A O 1
ATOM 732 N N . VAL A 1 98 ? 0.507 -0.658 -23.254 1.00 82.81 98 VAL A N 1
ATOM 733 C CA . VAL A 1 98 ? 0.962 0.579 -22.586 1.00 82.81 98 VAL A CA 1
ATOM 734 C C . VAL A 1 98 ? 0.651 0.600 -21.077 1.00 82.81 98 VAL A C 1
ATOM 736 O O . VAL A 1 98 ? 1.556 0.934 -20.311 1.00 82.81 98 VAL A O 1
ATOM 739 N N . PRO A 1 99 ? -0.543 0.183 -20.600 1.00 76.12 99 PRO A N 1
ATOM 740 C CA . PRO A 1 99 ? -0.820 0.119 -19.164 1.00 76.12 99 PRO A CA 1
ATOM 741 C C . PRO A 1 99 ? 0.122 -0.820 -18.404 1.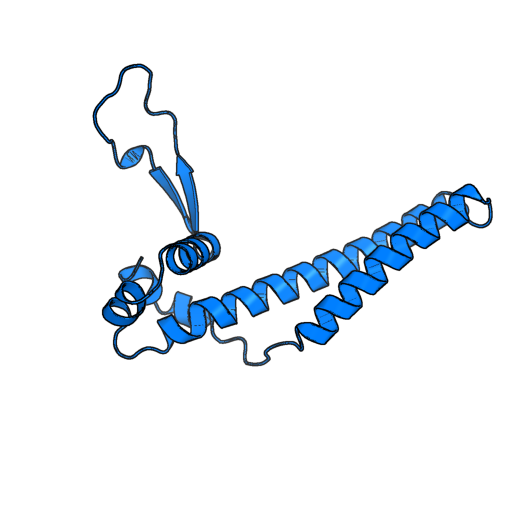00 76.12 99 PRO A C 1
ATOM 743 O O . PRO A 1 99 ? 0.581 -0.465 -17.321 1.00 76.12 99 PRO A O 1
ATOM 746 N N . ARG A 1 100 ? 0.467 -1.980 -18.986 1.00 75.12 100 ARG A N 1
ATOM 747 C CA . ARG A 1 100 ? 1.443 -2.909 -18.391 1.00 75.12 100 ARG A CA 1
ATOM 748 C C . ARG A 1 100 ? 2.857 -2.335 -18.392 1.00 75.12 100 ARG A C 1
ATOM 750 O O . ARG A 1 100 ? 3.525 -2.408 -17.370 1.00 75.12 100 ARG A O 1
ATOM 757 N N . LYS A 1 101 ? 3.297 -1.711 -19.491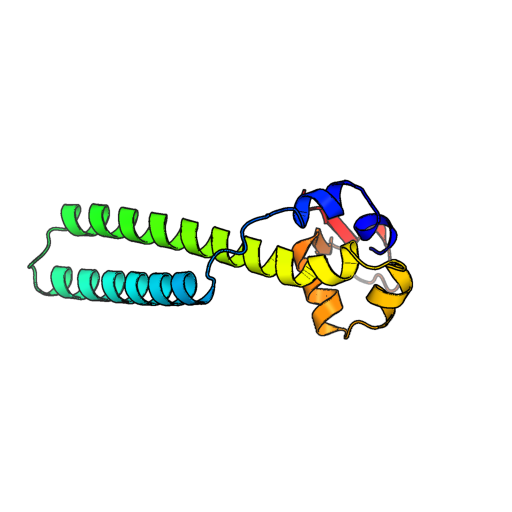 1.00 80.44 101 LYS A N 1
ATOM 758 C CA . LYS A 1 101 ? 4.602 -1.022 -19.546 1.00 80.44 101 LYS A CA 1
ATOM 759 C C . LYS A 1 101 ? 4.711 0.038 -18.451 1.00 80.44 101 LYS A C 1
ATOM 761 O O . LYS A 1 101 ? 5.729 0.096 -17.772 1.00 80.44 101 LYS A O 1
ATOM 766 N N . ARG A 1 102 ? 3.650 0.827 -18.244 1.00 82.00 102 ARG A N 1
ATOM 767 C CA . ARG A 1 102 ? 3.579 1.821 -17.167 1.00 82.00 102 ARG A CA 1
ATOM 768 C C . ARG A 1 102 ? 3.688 1.171 -15.790 1.00 82.00 102 ARG A C 1
ATOM 770 O O . ARG A 1 102 ? 4.525 1.602 -15.017 1.00 82.00 102 ARG A O 1
ATOM 777 N N . ALA A 1 103 ? 2.921 0.116 -15.516 1.00 75.00 103 ALA A N 1
ATOM 778 C CA . ALA A 1 103 ? 2.995 -0.586 -14.234 1.00 75.00 103 ALA A CA 1
ATOM 779 C C . ALA A 1 103 ? 4.408 -1.125 -13.944 1.00 75.00 103 ALA A C 1
ATOM 781 O O . ALA A 1 103 ? 4.872 -1.054 -12.813 1.00 75.00 103 ALA A O 1
ATOM 782 N N . VAL A 1 104 ? 5.117 -1.622 -14.966 1.00 78.69 104 VAL A N 1
ATOM 783 C CA . VAL A 1 104 ? 6.494 -2.122 -14.807 1.00 78.69 104 VAL A CA 1
ATOM 784 C C . VAL A 1 104 ? 7.458 -0.978 -14.509 1.00 78.69 104 VAL A C 1
ATOM 786 O O . VAL A 1 104 ? 8.316 -1.102 -13.639 1.00 78.69 104 VAL A O 1
ATOM 789 N N . ILE A 1 105 ? 7.298 0.156 -15.193 1.00 82.12 105 ILE A N 1
ATOM 790 C CA . ILE A 1 105 ? 8.069 1.370 -14.906 1.00 82.12 105 ILE A CA 1
ATOM 791 C C . ILE A 1 105 ? 7.799 1.841 -13.474 1.00 82.12 105 ILE A C 1
ATOM 793 O O . ILE A 1 105 ? 8.749 2.054 -12.728 1.00 82.12 105 ILE A O 1
ATOM 797 N N . ASP A 1 106 ? 6.530 1.919 -13.073 1.00 79.75 106 ASP A N 1
ATOM 798 C CA . ASP A 1 106 ? 6.101 2.327 -11.733 1.00 79.75 106 ASP A CA 1
ATOM 799 C C . ASP A 1 106 ? 6.534 1.346 -10.642 1.00 79.75 106 ASP A C 1
ATOM 801 O O . ASP A 1 106 ? 6.596 1.739 -9.484 1.00 79.75 106 ASP A O 1
ATOM 805 N N . ALA A 1 107 ? 6.837 0.090 -10.970 1.00 74.44 107 ALA A N 1
ATOM 806 C CA . ALA A 1 107 ? 7.418 -0.859 -10.028 1.00 74.44 107 ALA A CA 1
ATOM 807 C C . ALA A 1 107 ? 8.929 -0.631 -9.855 1.00 74.44 107 ALA A C 1
ATOM 809 O O . ALA A 1 107 ? 9.431 -0.662 -8.733 1.00 74.44 107 ALA A O 1
ATOM 810 N N . LEU A 1 108 ? 9.647 -0.354 -10.948 1.00 77.56 108 LEU A N 1
ATOM 811 C CA . LEU A 1 108 ? 11.113 -0.292 -10.980 1.00 77.56 108 LEU A CA 1
ATOM 812 C C . LEU A 1 108 ? 11.691 1.097 -10.682 1.00 77.56 108 LEU A C 1
ATOM 814 O O . LEU A 1 108 ? 12.820 1.198 -10.211 1.00 77.56 108 LEU A O 1
ATOM 818 N N . ALA A 1 109 ? 10.962 2.175 -10.969 1.00 80.50 109 ALA A N 1
ATOM 819 C CA . ALA A 1 109 ? 11.480 3.534 -10.853 1.00 80.50 109 ALA A CA 1
ATOM 820 C C . ALA A 1 109 ? 10.406 4.561 -10.489 1.00 80.50 109 ALA A C 1
ATOM 822 O O . ALA A 1 109 ? 9.232 4.433 -10.837 1.00 80.50 109 ALA A O 1
ATOM 823 N N . ILE A 1 110 ? 10.835 5.611 -9.801 1.00 83.81 110 ILE A N 1
ATOM 824 C CA . ILE A 1 110 ? 10.101 6.858 -9.634 1.00 83.81 110 ILE A CA 1
ATOM 825 C C . ILE A 1 110 ? 10.610 7.808 -10.716 1.00 83.81 110 ILE A C 1
ATOM 827 O O . ILE A 1 110 ? 11.803 8.097 -10.791 1.00 83.81 110 ILE A O 1
ATOM 831 N N . ILE A 1 111 ? 9.703 8.275 -11.573 1.00 85.44 111 ILE A N 1
ATOM 832 C CA . ILE A 1 111 ? 10.018 9.261 -12.608 1.00 85.44 111 ILE A CA 1
ATOM 833 C C . ILE A 1 111 ? 9.559 10.632 -12.121 1.00 85.44 111 ILE A C 1
ATOM 835 O O . ILE A 1 111 ? 8.367 10.852 -11.906 1.00 85.44 111 ILE A O 1
ATOM 839 N N . THR A 1 112 ? 10.501 11.562 -11.995 1.00 86.50 112 THR A N 1
ATOM 840 C CA . THR A 1 112 ? 10.245 12.935 -11.555 1.00 86.50 112 THR A CA 1
ATOM 841 C C . THR A 1 112 ? 10.559 13.902 -12.686 1.00 86.50 112 THR A C 1
ATOM 843 O O . THR A 1 112 ? 11.699 13.989 -13.135 1.00 86.50 112 THR A O 1
ATOM 846 N N . LEU A 1 113 ? 9.569 14.674 -13.137 1.00 86.12 113 LEU A N 1
ATOM 847 C CA . LEU A 1 113 ? 9.810 15.745 -14.102 1.00 86.12 113 LEU A CA 1
ATOM 848 C C . LEU A 1 113 ? 10.261 17.016 -13.367 1.00 86.12 113 LEU A C 1
ATOM 850 O O . LEU A 1 113 ? 9.497 17.622 -12.615 1.00 86.12 113 LEU A O 1
ATOM 854 N N . ARG A 1 114 ? 11.512 17.414 -13.585 1.00 85.75 114 ARG A N 1
ATOM 855 C CA . ARG A 1 114 ? 12.115 18.640 -13.060 1.00 85.75 114 ARG A CA 1
ATOM 856 C C . ARG A 1 114 ? 11.639 19.864 -13.855 1.00 85.75 114 ARG A C 1
ATOM 858 O O . ARG A 1 114 ? 11.289 19.741 -15.029 1.00 85.75 114 ARG A O 1
ATOM 865 N N . PRO A 1 115 ? 11.638 21.066 -13.249 1.00 81.62 115 PRO A N 1
ATOM 866 C CA . PRO A 1 115 ? 11.256 22.285 -13.952 1.00 81.62 115 PRO A CA 1
ATOM 867 C C . PRO A 1 115 ? 12.152 22.545 -15.172 1.00 81.62 115 PRO A C 1
ATOM 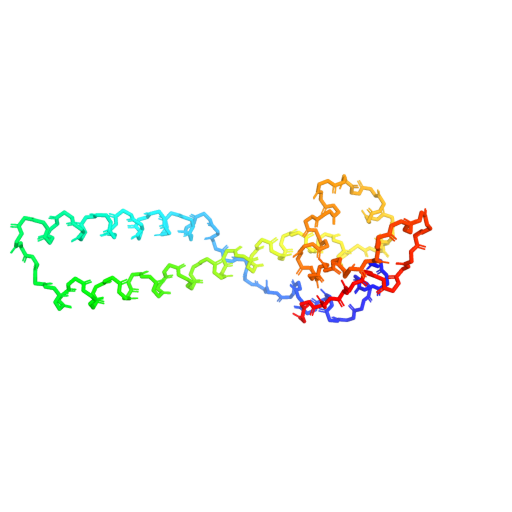869 O O . PRO A 1 115 ? 13.353 22.739 -15.031 1.00 81.62 115 PRO A O 1
ATOM 872 N N . VAL A 1 116 ? 11.545 22.605 -16.359 1.00 77.75 116 VAL A N 1
ATOM 873 C CA . VAL A 1 116 ? 12.219 22.894 -17.644 1.00 77.75 116 VAL A CA 1
ATOM 874 C C . VAL A 1 116 ? 12.470 24.397 -17.873 1.00 77.75 116 VAL A C 1
ATOM 876 O O . VAL A 1 116 ? 13.243 24.773 -18.744 1.00 77.75 116 VAL A O 1
ATOM 879 N N . GLY A 1 117 ? 11.816 25.274 -17.098 1.00 73.69 117 GLY A N 1
ATOM 880 C CA . GLY A 1 117 ? 11.792 26.728 -17.317 1.00 73.69 117 GLY A CA 1
ATOM 881 C C . GLY A 1 117 ? 10.647 27.193 -18.237 1.00 73.69 117 GLY A C 1
ATOM 882 O O . GLY A 1 117 ? 10.106 26.432 -19.037 1.00 73.69 117 GLY A O 1
ATOM 883 N N . ARG A 1 118 ? 10.210 28.456 -18.109 1.00 73.44 118 ARG A N 1
ATOM 884 C CA . ARG A 1 118 ? 9.105 29.006 -18.925 1.00 73.44 118 ARG A CA 1
ATOM 885 C C . ARG A 1 118 ? 9.554 29.241 -20.372 1.00 73.44 118 ARG A C 1
ATOM 887 O O . ARG A 1 118 ? 10.577 29.871 -20.598 1.00 73.44 118 ARG A O 1
ATOM 894 N N . GLY A 1 119 ? 8.738 28.818 -21.340 1.00 77.25 119 GLY A N 1
ATOM 895 C CA . GLY A 1 119 ? 8.938 29.113 -22.767 1.00 77.25 119 GLY A CA 1
ATOM 896 C C . GLY A 1 119 ? 9.839 28.134 -23.526 1.00 77.25 119 GLY A C 1
ATOM 897 O O . GLY A 1 119 ? 10.048 28.316 -24.724 1.00 77.25 119 GLY A O 1
ATOM 898 N N . VAL A 1 120 ? 10.338 27.083 -22.869 1.00 76.56 120 VAL A N 1
ATOM 899 C CA . VAL A 1 120 ? 11.141 26.045 -23.524 1.00 76.56 120 VAL A CA 1
ATOM 900 C C . VAL A 1 120 ? 10.231 25.148 -24.366 1.00 76.56 120 VAL A C 1
ATOM 902 O O . VAL A 1 120 ? 9.256 24.590 -23.870 1.00 76.56 120 VAL A O 1
ATOM 905 N N . ARG A 1 121 ? 10.532 25.050 -25.665 1.00 76.31 121 ARG A N 1
ATOM 906 C CA . ARG A 1 121 ? 9.795 24.219 -26.638 1.00 76.31 121 ARG A CA 1
ATOM 907 C C . ARG A 1 121 ? 10.529 22.939 -27.033 1.00 76.31 121 ARG A C 1
ATOM 909 O O . ARG A 1 121 ? 9.945 22.094 -27.701 1.00 76.31 121 ARG A O 1
ATOM 916 N N . ASN A 1 122 ? 11.786 22.804 -26.619 1.00 81.62 122 ASN A N 1
ATOM 917 C CA . ASN A 1 122 ? 12.607 21.636 -26.902 1.00 81.62 122 ASN A CA 1
ATOM 918 C C . ASN A 1 122 ? 12.551 20.669 -25.720 1.00 81.62 122 ASN A C 1
ATOM 920 O O . ASN A 1 122 ? 12.562 21.096 -24.567 1.00 81.62 122 ASN A O 1
ATOM 924 N N . PHE A 1 123 ? 12.484 19.372 -26.013 1.00 80.62 123 PHE A N 1
ATOM 925 C CA . PHE A 1 123 ? 12.584 18.339 -24.991 1.00 80.62 123 PHE A CA 1
ATOM 926 C C . PHE A 1 123 ? 14.034 18.235 -24.517 1.00 80.62 123 PHE A C 1
ATOM 928 O O . PHE A 1 123 ? 14.925 17.962 -25.321 1.00 80.62 123 PHE A O 1
ATOM 935 N N . ASP A 1 124 ? 14.244 18.451 -23.223 1.00 82.38 124 ASP A N 1
ATOM 936 C CA . ASP A 1 124 ? 15.524 18.246 -22.557 1.00 82.38 124 ASP A CA 1
ATOM 937 C C . ASP A 1 124 ? 15.445 16.965 -21.703 1.00 82.38 124 ASP A C 1
ATOM 939 O O . ASP A 1 124 ? 14.718 16.953 -20.702 1.00 82.38 124 ASP A O 1
ATOM 943 N N . PRO A 1 125 ? 16.150 15.880 -22.079 1.00 81.94 125 PRO A N 1
ATOM 944 C CA . PRO A 1 125 ? 16.160 14.628 -21.327 1.00 81.94 125 PRO A CA 1
ATOM 945 C C . PRO A 1 125 ? 16.602 14.785 -19.871 1.00 81.94 125 PRO A C 1
ATOM 947 O O . PRO A 1 125 ? 16.105 14.052 -19.016 1.00 81.94 125 PRO A O 1
ATOM 950 N N . ASP A 1 126 ? 17.463 15.760 -19.563 1.00 82.19 126 ASP A N 1
ATOM 951 C CA . ASP A 1 126 ? 17.953 15.977 -18.200 1.00 82.19 126 ASP A CA 1
ATOM 952 C C . ASP A 1 126 ? 16.838 16.477 -17.278 1.00 82.19 126 ASP A C 1
ATOM 954 O O . ASP A 1 126 ? 16.916 16.370 -16.056 1.00 82.19 126 ASP A O 1
ATOM 958 N N . THR A 1 127 ? 15.727 16.960 -17.823 1.00 83.00 127 THR A N 1
ATOM 959 C CA . THR A 1 127 ? 14.573 17.338 -17.005 1.00 83.00 127 THR A CA 1
ATOM 960 C C . THR A 1 127 ? 13.817 16.126 -16.467 1.00 83.00 127 THR A C 1
ATOM 962 O O . THR A 1 127 ? 13.042 16.269 -15.528 1.00 83.00 127 THR A O 1
ATOM 965 N N . VAL A 1 128 ? 14.091 14.915 -16.956 1.00 86.44 128 VAL A N 1
ATOM 966 C CA . VAL A 1 128 ? 13.519 13.675 -16.425 1.00 86.44 128 VAL A CA 1
ATOM 967 C C . VAL A 1 128 ? 14.483 13.059 -15.408 1.00 86.44 128 VAL A C 1
ATOM 969 O O . VAL A 1 128 ? 15.483 12.442 -15.761 1.00 86.44 128 VAL A O 1
ATOM 972 N N . GLY A 1 129 ? 14.173 13.216 -14.123 1.00 86.12 129 GLY A N 1
ATOM 973 C CA . GLY A 1 129 ? 14.814 12.468 -13.045 1.00 86.12 129 GLY A CA 1
ATOM 974 C C . GLY A 1 129 ? 14.267 11.044 -12.979 1.00 86.12 129 GLY A C 1
ATOM 975 O O . GLY A 1 129 ? 13.054 10.841 -13.070 1.00 86.12 129 GLY A O 1
ATOM 976 N N . ILE A 1 130 ? 15.153 10.062 -12.830 1.00 87.62 130 ILE A N 1
ATOM 977 C CA . ILE A 1 130 ? 14.786 8.653 -12.674 1.00 87.62 130 ILE A CA 1
ATOM 978 C C . ILE A 1 130 ? 15.467 8.128 -11.414 1.00 87.62 130 ILE A C 1
ATOM 980 O O . ILE A 1 130 ? 16.680 7.919 -11.407 1.00 87.62 130 ILE A O 1
ATOM 984 N N . ASP A 1 131 ? 14.668 7.886 -10.380 1.00 85.06 131 ASP A N 1
ATOM 985 C CA . ASP A 1 131 ? 15.113 7.280 -9.130 1.00 85.06 131 ASP A CA 1
ATOM 986 C C . ASP A 1 131 ? 14.689 5.811 -9.117 1.00 85.06 131 ASP A C 1
ATOM 988 O O . ASP A 1 131 ? 13.501 5.485 -9.071 1.00 85.06 131 ASP A O 1
ATOM 992 N N . TRP A 1 132 ? 15.651 4.896 -9.202 1.00 79.12 132 TRP A N 1
ATOM 993 C CA . TRP A 1 132 ? 15.364 3.462 -9.239 1.00 79.12 132 TRP A CA 1
ATOM 994 C C . TRP A 1 132 ? 14.997 2.952 -7.845 1.00 79.12 132 TRP A C 1
ATOM 996 O O . TRP A 1 132 ? 15.711 3.203 -6.873 1.00 79.12 132 TRP A O 1
ATOM 1006 N N . ARG A 1 133 ? 13.891 2.208 -7.753 1.00 69.88 133 ARG A N 1
ATOM 1007 C CA . ARG A 1 133 ? 13.585 1.402 -6.570 1.00 69.88 133 ARG A CA 1
ATOM 1008 C C . ARG A 1 133 ? 14.518 0.195 -6.654 1.00 69.88 133 ARG A C 1
ATOM 1010 O O . ARG A 1 133 ? 14.448 -0.541 -7.637 1.00 69.88 133 ARG A O 1
ATOM 1017 N N . SER A 1 134 ? 15.469 0.110 -5.725 1.00 55.41 134 SER A N 1
ATOM 1018 C CA . SER A 1 134 ? 16.386 -1.034 -5.630 1.00 55.41 134 SER A CA 1
ATOM 1019 C C . SER A 1 134 ? 15.616 -2.339 -5.478 1.00 55.41 134 SER A C 1
ATOM 1021 O O . SER A 1 134 ? 14.511 -2.315 -4.880 1.00 55.41 134 SER A O 1
#

Foldseek 3Di:
DLVVLQDVVLVVLQPPVDLDPLVVLVVLLVVLVVVLVVLVVCVVVVVDDPVRNVVSNVVSVVSNVVSVVSNLSSVLNVLSVVLSPDPRNPVVLVPDDPVSVVVNLVSFWDWAQADPDPPDPDDDPVRIDIGTDD

Radius of gyration: 21.29 Å; chains: 1; bounding box: 42×48×54 Å